Protein AF-A0A7X7IRE7-F1 (afdb_monomer_lite)

pLDDT: mean 87.44, std 14.35, range [34.53, 97.94]

Foldseek 3Di:
DPDPVQAQAAEEEDPVQLVQLCVVPVDPVLSVVVVVQSRLCSNPDPDDDPDQWDDRVHWIKGADPVCPPQQKMKIWDQDQGPNAGGKIWIWHFDPDCDVSRYIYTYHIDRDPDPVVPDD

Structure (mmCIF, N/CA/C/O backbone):
data_AF-A0A7X7IRE7-F1
#
_entry.id   AF-A0A7X7IRE7-F1
#
loop_
_atom_site.group_PDB
_atom_site.id
_atom_site.type_symbol
_atom_site.label_atom_id
_atom_site.label_alt_id
_atom_site.label_comp_id
_atom_site.label_asym_id
_atom_site.label_entity_id
_atom_site.label_seq_id
_atom_site.pdbx_PDB_ins_code
_atom_site.Cartn_x
_atom_site.Cartn_y
_atom_site.Cartn_z
_atom_site.occupancy
_atom_site.B_iso_or_equiv
_atom_site.auth_seq_id
_atom_site.auth_comp_id
_atom_site.auth_asym_id
_atom_site.auth_atom_id
_atom_site.pdbx_PDB_model_num
ATOM 1 N N . MET A 1 1 ? -20.069 12.769 2.719 1.00 43.03 1 MET A N 1
ATOM 2 C CA . MET A 1 1 ? -18.638 12.443 2.876 1.00 43.03 1 MET A CA 1
ATOM 3 C C . MET A 1 1 ? -17.894 13.753 3.020 1.00 43.03 1 MET A C 1
ATOM 5 O O . MET A 1 1 ? -17.791 14.475 2.037 1.00 43.03 1 MET A O 1
ATOM 9 N N . GLU A 1 2 ? -17.462 14.106 4.230 1.00 45.91 2 GLU A N 1
ATOM 10 C CA . GLU A 1 2 ? -16.516 15.211 4.403 1.00 45.91 2 GLU A CA 1
ATOM 11 C C . GLU A 1 2 ? -15.207 14.814 3.713 1.00 45.91 2 GLU A C 1
ATOM 13 O O . GLU A 1 2 ? -14.554 13.836 4.074 1.00 45.91 2 GLU A O 1
ATOM 18 N N . GLY A 1 3 ? -14.889 15.503 2.619 1.00 48.88 3 GLY A N 1
ATOM 19 C CA . GLY A 1 3 ? -13.731 15.198 1.791 1.00 48.88 3 GLY A CA 1
ATOM 20 C C . GLY A 1 3 ? -12.447 15.654 2.470 1.00 48.88 3 GLY A C 1
ATOM 21 O O . GLY A 1 3 ? -11.970 16.758 2.215 1.00 48.88 3 GLY A O 1
ATOM 22 N 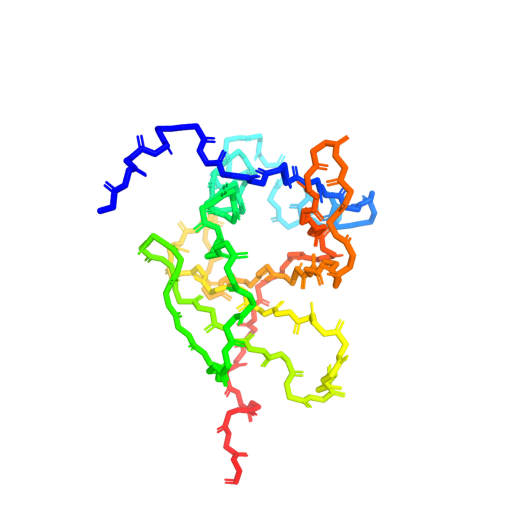N . HIS A 1 4 ? -11.854 14.805 3.307 1.00 58.91 4 HIS A N 1
ATOM 23 C CA . HIS A 1 4 ? -10.491 15.013 3.786 1.00 58.91 4 HIS A CA 1
ATOM 24 C C . HIS A 1 4 ? -9.505 14.816 2.624 1.00 58.91 4 HIS A C 1
ATOM 26 O O . HIS A 1 4 ? -9.031 13.710 2.368 1.00 58.91 4 HIS A O 1
ATOM 32 N N . LEU A 1 5 ? -9.162 15.910 1.932 1.00 64.50 5 LEU A N 1
ATOM 33 C CA . LEU A 1 5 ? -8.202 15.938 0.812 1.00 64.50 5 LEU A CA 1
ATOM 34 C C . LEU A 1 5 ? -6.825 15.339 1.169 1.00 64.50 5 LEU A C 1
ATOM 36 O O . LEU A 1 5 ? -6.067 14.935 0.290 1.00 64.50 5 LEU A O 1
ATOM 40 N N . THR A 1 6 ? -6.489 15.269 2.459 1.00 73.56 6 THR A N 1
ATOM 41 C CA . THR A 1 6 ? -5.199 14.785 2.966 1.00 73.56 6 THR A CA 1
ATOM 42 C C . THR A 1 6 ? -5.185 13.308 3.385 1.00 73.56 6 THR A C 1
ATOM 44 O O . THR A 1 6 ? -4.092 12.769 3.572 1.00 73.56 6 THR A O 1
ATOM 47 N N . GLY A 1 7 ? -6.346 12.640 3.469 1.00 79.56 7 GLY A N 1
ATOM 48 C CA . GLY A 1 7 ? -6.503 11.295 4.045 1.00 79.56 7 GLY A CA 1
ATOM 49 C C . GLY A 1 7 ? -6.420 11.276 5.580 1.00 79.56 7 GLY A C 1
ATOM 50 O O . GLY A 1 7 ? -5.821 12.169 6.181 1.00 79.56 7 GLY A O 1
ATOM 51 N N . SER A 1 8 ? -7.017 10.262 6.212 1.00 87.38 8 SER A N 1
ATOM 52 C CA . SER A 1 8 ? -7.138 10.151 7.678 1.00 87.38 8 SER A CA 1
ATOM 53 C C . SER A 1 8 ? -5.984 9.378 8.338 1.00 87.38 8 SER A C 1
ATOM 55 O O . SER A 1 8 ? -5.830 9.444 9.556 1.00 87.38 8 SER A O 1
ATOM 57 N N . TYR A 1 9 ? -5.146 8.677 7.559 1.00 91.12 9 TYR A N 1
ATOM 58 C CA . TYR A 1 9 ? -4.048 7.837 8.063 1.00 91.12 9 TYR A CA 1
ATOM 59 C C . TYR A 1 9 ? -2.663 8.290 7.582 1.00 91.12 9 TYR A C 1
ATOM 61 O O . TYR A 1 9 ? -2.458 8.647 6.419 1.00 91.12 9 TYR A O 1
ATOM 69 N N . LEU A 1 10 ? -1.661 8.170 8.458 1.00 93.19 10 LEU A N 1
ATOM 70 C CA . LEU A 1 10 ? -0.265 8.112 8.032 1.00 93.19 10 LEU A CA 1
ATOM 71 C C . LEU A 1 10 ? 0.048 6.721 7.476 1.00 93.19 10 LEU A C 1
ATOM 73 O O . LEU A 1 10 ? -0.396 5.715 8.018 1.00 93.19 10 LEU A O 1
ATOM 77 N N . VAL A 1 11 ? 0.887 6.656 6.444 1.00 95.19 11 VAL A N 1
ATOM 78 C CA . VAL A 1 11 ? 1.366 5.388 5.876 1.00 95.19 11 VAL A CA 1
ATOM 79 C C . VAL A 1 11 ? 2.876 5.310 6.053 1.00 95.19 11 VAL A C 1
ATOM 81 O O . VAL A 1 11 ? 3.609 6.180 5.571 1.00 95.19 11 VAL A O 1
ATOM 84 N N . ARG A 1 12 ? 3.359 4.277 6.749 1.00 95.62 12 ARG A N 1
ATOM 85 C CA . ARG A 1 12 ? 4.794 4.063 6.990 1.00 95.62 12 ARG A CA 1
ATOM 86 C C . ARG A 1 12 ? 5.218 2.682 6.528 1.00 95.62 12 ARG A C 1
ATOM 88 O O . ARG A 1 12 ? 4.565 1.696 6.834 1.00 95.62 12 ARG A O 1
ATOM 95 N N . ALA A 1 13 ? 6.341 2.607 5.826 1.00 94.81 13 ALA A N 1
ATOM 96 C CA . ALA A 1 13 ? 6.941 1.330 5.470 1.00 94.81 13 ALA A CA 1
ATOM 97 C C . ALA A 1 13 ? 7.819 0.812 6.609 1.00 94.81 13 ALA A C 1
ATOM 99 O O . ALA A 1 13 ? 8.671 1.536 7.131 1.00 94.81 13 ALA A O 1
ATOM 100 N N . TYR A 1 14 ? 7.633 -0.458 6.955 1.00 93.88 14 TYR A N 1
ATOM 101 C CA . TYR A 1 14 ? 8.586 -1.208 7.754 1.00 93.88 14 TYR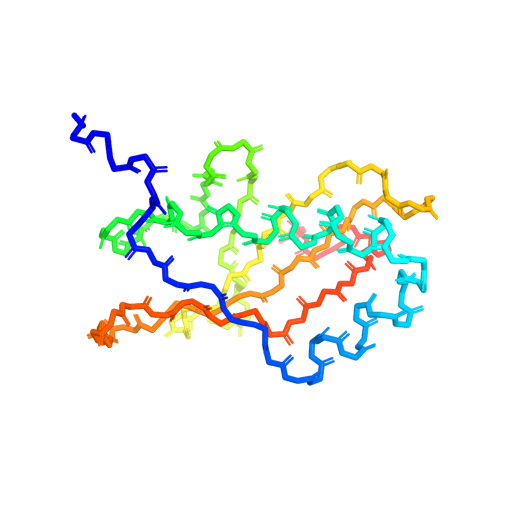 A CA 1
ATOM 102 C C . TYR A 1 14 ? 9.923 -1.297 7.000 1.00 93.88 14 TYR A C 1
ATOM 104 O O . TYR A 1 14 ? 9.957 -1.382 5.770 1.00 93.88 14 TYR A O 1
ATOM 112 N N . ARG A 1 15 ? 11.052 -1.232 7.715 1.00 92.44 15 ARG A N 1
ATOM 113 C CA . ARG A 1 15 ? 12.378 -1.088 7.083 1.00 92.44 15 ARG A CA 1
ATOM 114 C C . ARG A 1 15 ? 12.716 -2.243 6.119 1.00 92.44 15 ARG A C 1
ATOM 116 O O . ARG A 1 15 ? 13.141 -1.942 5.005 1.00 92.44 15 ARG A O 1
ATOM 123 N N . PRO A 1 16 ? 12.482 -3.517 6.475 1.00 92.19 16 PRO A N 1
ATOM 124 C CA . PRO A 1 16 ? 12.561 -4.629 5.528 1.00 92.19 16 PRO A CA 1
ATOM 125 C C . PRO A 1 16 ? 11.674 -4.465 4.289 1.00 92.19 16 PRO A C 1
ATOM 127 O O . PRO A 1 16 ? 12.162 -4.653 3.180 1.00 92.19 16 PRO A O 1
ATOM 130 N N . ALA A 1 17 ? 10.422 -4.014 4.442 1.00 91.88 17 ALA A N 1
ATOM 131 C CA . ALA A 1 17 ? 9.522 -3.760 3.310 1.00 91.88 17 ALA A CA 1
ATOM 132 C C . ALA A 1 17 ? 10.137 -2.777 2.306 1.00 91.88 17 ALA A C 1
ATOM 134 O O . ALA A 1 17 ? 10.100 -2.986 1.096 1.00 91.88 17 ALA A O 1
ATOM 135 N N . PHE A 1 18 ? 10.744 -1.709 2.826 1.00 91.81 18 PHE A N 1
ATOM 136 C CA . PHE A 1 18 ? 11.427 -0.702 2.023 1.00 91.81 18 PHE A CA 1
ATOM 137 C C . PHE A 1 18 ? 12.654 -1.269 1.294 1.00 91.81 18 PHE A C 1
ATOM 139 O O . PHE A 1 18 ? 12.877 -0.950 0.128 1.00 91.81 18 PHE A O 1
ATOM 146 N N . GLN A 1 19 ? 13.452 -2.102 1.966 1.00 92.81 19 GLN A N 1
ATOM 147 C CA . GLN A 1 19 ? 14.641 -2.717 1.373 1.00 92.81 19 GLN A CA 1
ATOM 148 C C . GLN A 1 19 ? 14.277 -3.691 0.249 1.00 92.81 19 GLN A C 1
ATOM 150 O O . GLN A 1 19 ? 14.868 -3.610 -0.826 1.00 92.81 19 GLN A O 1
ATOM 155 N N . GLU A 1 20 ? 13.285 -4.554 0.462 1.00 91.69 20 GLU A N 1
ATOM 156 C CA . GLU A 1 20 ? 12.829 -5.506 -0.556 1.00 91.69 20 GLU A CA 1
ATOM 157 C C . GLU A 1 20 ? 12.196 -4.795 -1.756 1.00 91.69 20 GLU A C 1
ATOM 159 O O . GLU A 1 20 ? 12.552 -5.077 -2.899 1.00 91.69 20 GLU A O 1
ATOM 164 N N . ALA A 1 21 ? 11.367 -3.776 -1.514 1.00 93.75 21 ALA A N 1
ATOM 165 C CA . ALA A 1 21 ? 10.802 -2.956 -2.582 1.00 93.75 21 ALA A CA 1
ATOM 166 C C . ALA A 1 21 ? 11.883 -2.257 -3.426 1.00 93.75 21 ALA A C 1
ATOM 168 O O . ALA A 1 21 ? 11.733 -2.141 -4.639 1.00 93.75 21 ALA A O 1
ATOM 169 N N . ARG A 1 22 ? 12.994 -1.818 -2.815 1.00 93.69 22 ARG A N 1
ATOM 170 C CA . ARG A 1 22 ? 14.131 -1.237 -3.550 1.00 93.69 22 ARG A CA 1
ATOM 171 C C . ARG A 1 22 ? 14.942 -2.257 -4.338 1.00 93.69 22 ARG A C 1
ATOM 173 O O . ARG A 1 22 ? 15.514 -1.888 -5.356 1.00 93.69 22 ARG A O 1
ATOM 180 N N . LYS A 1 23 ? 15.025 -3.507 -3.879 1.00 93.81 23 LYS A N 1
ATOM 181 C CA . LYS A 1 23 ? 15.648 -4.585 -4.662 1.00 93.81 23 LYS A CA 1
ATOM 182 C C . LYS A 1 23 ? 14.798 -4.923 -5.883 1.00 93.81 23 LYS A C 1
ATOM 184 O O . LYS A 1 23 ? 15.348 -5.104 -6.962 1.00 93.81 23 LYS A O 1
ATOM 189 N N . LEU A 1 24 ? 13.476 -4.970 -5.705 1.00 93.69 24 LEU A N 1
ATOM 190 C CA . LEU A 1 24 ? 12.516 -5.208 -6.782 1.00 93.69 24 LEU A CA 1
ATOM 191 C C . LEU A 1 24 ? 12.508 -4.058 -7.799 1.00 93.69 24 LEU A C 1
ATOM 193 O O . LEU A 1 24 ? 12.556 -4.295 -8.997 1.00 93.69 24 LEU A O 1
ATOM 197 N N . LEU A 1 25 ? 12.487 -2.812 -7.318 1.00 95.19 25 LEU A N 1
ATOM 198 C CA . LEU A 1 25 ? 12.407 -1.598 -8.133 1.00 95.19 25 LEU A CA 1
ATOM 199 C C . LEU A 1 25 ? 13.627 -0.697 -7.862 1.00 95.19 25 LEU A C 1
ATOM 201 O O . LEU A 1 25 ? 13.536 0.263 -7.089 1.00 95.19 25 LEU A O 1
ATOM 205 N N . PRO A 1 26 ? 14.791 -0.983 -8.476 1.00 92.62 26 PRO A N 1
ATOM 206 C CA . PRO A 1 26 ? 16.041 -0.287 -8.162 1.00 92.62 26 PRO A CA 1
ATOM 207 C C . PRO A 1 26 ? 16.064 1.168 -8.641 1.00 92.62 26 PRO A C 1
ATOM 209 O O . PRO A 1 26 ? 16.773 2.003 -8.075 1.00 92.62 26 PRO A O 1
ATOM 212 N N . ARG A 1 27 ? 15.287 1.507 -9.676 1.00 96.25 27 ARG A N 1
ATOM 213 C CA . ARG A 1 27 ? 15.195 2.882 -10.176 1.00 96.25 27 ARG A CA 1
ATOM 214 C C . ARG A 1 27 ? 14.277 3.699 -9.274 1.00 96.25 27 ARG A C 1
ATOM 216 O O . ARG A 1 27 ? 13.144 3.315 -8.998 1.00 96.25 27 ARG A O 1
ATOM 223 N N . GLN A 1 28 ? 14.738 4.886 -8.884 1.00 94.38 28 GLN A N 1
ATOM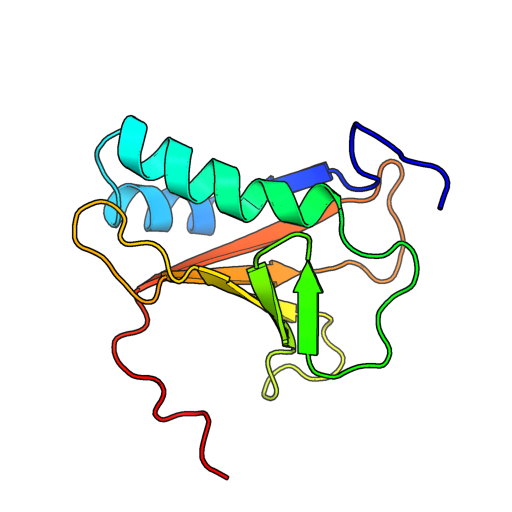 224 C CA . GLN A 1 28 ? 14.004 5.760 -7.966 1.00 94.38 28 GLN A CA 1
ATOM 225 C C . GLN A 1 28 ? 12.598 6.122 -8.462 1.00 94.38 28 GLN A C 1
ATOM 227 O O . GLN A 1 28 ? 11.684 6.208 -7.647 1.00 94.38 28 GLN A O 1
ATOM 232 N N . ARG A 1 29 ? 12.421 6.316 -9.775 1.00 96.25 29 ARG A N 1
ATOM 233 C CA . ARG A 1 29 ? 11.118 6.649 -10.372 1.00 96.25 29 ARG A CA 1
ATOM 234 C C . ARG A 1 29 ? 10.103 5.506 -10.211 1.00 96.25 29 ARG A C 1
ATOM 236 O O . ARG A 1 29 ? 8.983 5.752 -9.785 1.00 96.25 29 ARG A O 1
ATOM 243 N N . ASP A 1 30 ? 10.539 4.270 -10.451 1.00 96.38 30 ASP A N 1
ATOM 244 C CA . ASP A 1 30 ? 9.694 3.076 -10.411 1.00 96.38 30 ASP A CA 1
ATOM 245 C C . ASP A 1 30 ? 9.315 2.782 -8.944 1.00 96.38 30 ASP A C 1
ATOM 247 O O . ASP A 1 30 ? 8.160 2.541 -8.598 1.00 96.38 30 ASP A O 1
ATOM 251 N N . PHE A 1 31 ? 10.277 2.940 -8.027 1.00 95.62 31 PHE A N 1
ATOM 252 C CA . PHE A 1 31 ? 10.016 2.892 -6.588 1.00 95.62 31 PHE A CA 1
ATOM 253 C C . PHE A 1 31 ? 9.044 3.991 -6.116 1.00 95.62 31 PHE A C 1
ATOM 255 O O . PHE A 1 31 ? 8.181 3.743 -5.270 1.00 95.62 31 PHE A O 1
ATOM 262 N N . ALA A 1 32 ? 9.180 5.218 -6.629 1.00 95.88 32 ALA A N 1
ATOM 263 C CA . ALA A 1 32 ? 8.287 6.322 -6.287 1.00 95.88 32 ALA A CA 1
ATOM 264 C C . ALA A 1 32 ? 6.849 6.052 -6.752 1.00 95.88 32 ALA A C 1
ATOM 266 O O . ALA A 1 32 ? 5.908 6.403 -6.038 1.00 95.88 32 ALA A O 1
ATOM 267 N N . GLU A 1 33 ? 6.683 5.384 -7.892 1.00 96.62 33 GLU A N 1
ATOM 268 C CA . GLU A 1 33 ? 5.387 4.935 -8.388 1.00 96.62 33 GLU A CA 1
ATOM 269 C C . GLU A 1 33 ? 4.755 3.899 -7.451 1.00 96.62 33 GLU A C 1
ATOM 271 O O . GLU A 1 33 ? 3.659 4.141 -6.945 1.00 96.62 33 GLU A O 1
ATOM 276 N N . LEU A 1 34 ? 5.473 2.832 -7.080 1.00 96.75 34 LEU A N 1
ATOM 277 C CA . LEU A 1 34 ? 4.997 1.863 -6.079 1.00 96.75 34 LEU A CA 1
ATOM 278 C C . LEU A 1 34 ? 4.608 2.552 -4.760 1.00 96.75 34 LEU A C 1
ATOM 280 O O . LEU A 1 34 ? 3.556 2.277 -4.176 1.00 96.75 34 LEU A O 1
ATOM 284 N N . ARG A 1 35 ? 5.434 3.498 -4.298 1.00 96.06 35 ARG A N 1
ATOM 285 C CA . ARG A 1 35 ? 5.147 4.286 -3.096 1.00 96.06 35 ARG A CA 1
ATOM 286 C C . ARG A 1 35 ? 3.874 5.119 -3.249 1.00 96.06 35 ARG A C 1
ATOM 288 O O . ARG A 1 35 ? 3.125 5.226 -2.282 1.00 96.06 35 ARG A O 1
ATOM 295 N N . ARG A 1 36 ? 3.611 5.700 -4.423 1.00 95.94 36 ARG A N 1
ATOM 296 C CA . ARG A 1 36 ? 2.377 6.450 -4.710 1.00 95.94 36 ARG A CA 1
ATOM 297 C C . ARG A 1 36 ? 1.145 5.560 -4.552 1.00 95.94 36 ARG A C 1
ATOM 299 O O . ARG A 1 36 ? 0.182 6.004 -3.937 1.00 95.94 36 ARG A O 1
ATOM 306 N N . HIS A 1 37 ? 1.196 4.314 -5.028 1.00 97.12 37 HIS A N 1
ATOM 307 C CA . HIS A 1 37 ? 0.115 3.345 -4.817 1.00 97.12 37 HIS A CA 1
ATOM 308 C C . HIS A 1 37 ? -0.071 3.015 -3.335 1.00 97.12 37 HIS A C 1
ATOM 310 O O . HIS A 1 37 ? -1.176 3.147 -2.818 1.00 97.12 37 HIS A O 1
ATOM 316 N N . ALA A 1 38 ? 1.006 2.688 -2.615 1.00 96.62 38 ALA A N 1
ATOM 317 C CA . ALA A 1 38 ? 0.924 2.398 -1.183 1.00 96.62 38 ALA A CA 1
ATOM 318 C C . ALA A 1 38 ? 0.381 3.585 -0.361 1.00 96.62 38 ALA A C 1
ATOM 320 O O . ALA A 1 38 ? -0.351 3.393 0.607 1.00 96.62 38 ALA A O 1
ATOM 321 N N . LEU A 1 39 ? 0.694 4.826 -0.753 1.00 96.50 39 LEU A N 1
ATOM 322 C CA . LEU A 1 39 ? 0.199 6.030 -0.080 1.00 96.50 39 LEU A CA 1
ATOM 323 C C . LEU A 1 39 ? -1.320 6.199 -0.163 1.00 96.50 39 LEU A C 1
ATOM 325 O O . LEU A 1 39 ? -1.856 6.923 0.673 1.00 96.50 39 LEU A O 1
ATOM 329 N N . LYS A 1 40 ? -2.012 5.530 -1.095 1.00 95.81 40 LYS A N 1
ATOM 330 C CA . LYS A 1 40 ? -3.482 5.540 -1.187 1.00 95.81 40 LYS A CA 1
ATOM 331 C C . LYS A 1 40 ? -4.147 4.944 0.056 1.00 95.81 40 LYS A C 1
ATOM 333 O O . LYS A 1 40 ? -5.243 5.366 0.404 1.00 95.81 40 LYS A O 1
ATOM 338 N N . LEU A 1 41 ? -3.436 4.100 0.813 1.00 95.62 41 LEU A N 1
ATOM 339 C CA . LEU A 1 41 ? -3.874 3.612 2.128 1.00 95.62 41 LEU A CA 1
ATOM 340 C C . LEU A 1 41 ? -4.148 4.741 3.136 1.00 95.62 41 LEU A C 1
ATOM 342 O O . LEU A 1 41 ? -4.832 4.515 4.125 1.00 95.62 41 LEU A O 1
ATOM 346 N N . ARG A 1 42 ? -3.692 5.980 2.896 1.00 93.75 42 ARG A N 1
ATOM 347 C CA . ARG A 1 42 ? -4.091 7.137 3.721 1.00 93.75 42 ARG A CA 1
ATOM 348 C C . ARG A 1 42 ? -5.603 7.376 3.746 1.00 93.75 42 ARG A C 1
ATOM 350 O O . ARG A 1 42 ? -6.092 8.007 4.677 1.00 93.75 42 ARG A O 1
ATOM 357 N N . PHE A 1 43 ? -6.309 6.909 2.716 1.00 92.88 43 PHE A N 1
ATOM 358 C CA . PHE A 1 43 ? -7.759 7.011 2.553 1.00 92.88 43 PHE A CA 1
ATOM 359 C C . PHE A 1 43 ? -8.479 5.731 2.982 1.00 92.88 43 PHE A C 1
ATOM 361 O O . PHE A 1 43 ? -9.619 5.507 2.584 1.00 92.88 43 PHE A O 1
ATOM 368 N N . TRP A 1 44 ? -7.813 4.873 3.762 1.00 91.88 44 TRP A N 1
ATOM 369 C CA . TRP A 1 44 ? -8.469 3.739 4.395 1.00 91.88 44 TRP A CA 1
ATOM 370 C C . TRP A 1 44 ? -9.721 4.212 5.153 1.00 91.88 44 TRP A C 1
ATOM 372 O O . TRP A 1 44 ? -9.661 5.266 5.797 1.00 91.88 44 TRP A O 1
ATOM 382 N N . PRO A 1 45 ? -10.849 3.484 5.067 1.00 85.44 45 PRO A N 1
ATOM 383 C CA . PRO A 1 45 ? -12.086 3.892 5.717 1.00 85.44 45 PRO A CA 1
ATOM 384 C C . PRO A 1 45 ? -11.887 4.069 7.223 1.00 85.44 45 PRO A C 1
ATOM 386 O O . PRO A 1 45 ? -11.163 3.317 7.875 1.00 85.44 45 PRO A O 1
ATOM 389 N N . GLU A 1 46 ? -12.532 5.094 7.779 1.00 73.94 46 GLU A N 1
ATOM 390 C CA . GLU A 1 46 ? -12.354 5.457 9.188 1.00 73.94 46 GLU A CA 1
ATOM 391 C C . GLU A 1 46 ? -12.837 4.366 10.141 1.00 73.94 46 GLU A C 1
ATOM 393 O O . GLU A 1 46 ? -12.279 4.205 11.231 1.00 73.94 46 GLU A O 1
ATOM 398 N N . ASN A 1 47 ? -13.852 3.615 9.721 1.00 75.56 47 ASN A N 1
ATOM 399 C CA . ASN A 1 47 ? -14.313 2.420 10.405 1.00 75.56 47 ASN A CA 1
ATOM 400 C C . ASN A 1 47 ? -13.625 1.208 9.787 1.00 75.56 47 ASN A C 1
ATOM 402 O O . ASN A 1 47 ? -13.521 1.107 8.563 1.00 75.56 47 ASN A O 1
ATOM 406 N N . HIS A 1 48 ? -13.153 0.298 10.642 1.00 75.50 48 HIS A N 1
ATOM 407 C CA . HIS A 1 48 ? -12.590 -0.961 10.178 1.00 75.50 48 HIS A CA 1
ATOM 408 C C . HIS A 1 48 ? -13.647 -1.681 9.327 1.00 75.50 48 HIS A C 1
ATOM 410 O O . HIS A 1 48 ? -14.751 -1.894 9.829 1.00 75.50 48 HIS A O 1
ATOM 416 N N . PRO A 1 49 ? -13.353 -2.029 8.063 1.00 79.50 49 PRO A N 1
ATOM 417 C CA . PRO A 1 49 ? -14.314 -2.726 7.224 1.00 79.50 49 PRO A CA 1
ATOM 418 C C . PRO A 1 49 ? -14.728 -4.051 7.863 1.00 79.50 49 PRO A C 1
ATOM 420 O O . PRO A 1 49 ? -13.870 -4.796 8.342 1.00 79.50 49 PRO A O 1
ATOM 423 N N . GLU A 1 50 ? -16.027 -4.342 7.840 1.00 82.38 50 GLU A N 1
ATOM 424 C CA . GLU A 1 50 ? -16.571 -5.672 8.157 1.00 82.38 50 GLU A CA 1
ATOM 425 C C . GLU A 1 50 ? -16.483 -6.624 6.952 1.00 82.38 50 GLU A C 1
ATOM 427 O O . GLU A 1 50 ? -16.754 -7.815 7.072 1.00 82.38 50 GLU A O 1
ATOM 432 N N . THR A 1 51 ? -16.104 -6.106 5.779 1.00 89.25 51 THR A N 1
ATOM 433 C CA . THR A 1 51 ? -15.952 -6.875 4.544 1.00 89.25 51 THR A CA 1
ATOM 434 C C . THR A 1 51 ? -14.588 -7.564 4.464 1.00 89.25 51 THR A C 1
ATOM 436 O O . THR A 1 51 ? -13.594 -7.087 5.016 1.00 89.25 51 THR A O 1
ATOM 439 N N . GLU A 1 52 ? -14.538 -8.687 3.740 1.00 90.25 52 GLU A N 1
ATOM 440 C CA . GLU A 1 52 ? -13.303 -9.443 3.467 1.00 90.25 52 GLU A CA 1
ATOM 441 C C . GLU A 1 52 ? -12.401 -8.762 2.426 1.00 90.25 52 GLU A C 1
ATOM 443 O O . GLU A 1 52 ? -11.186 -8.974 2.392 1.00 90.25 52 GLU A O 1
ATOM 448 N N . ASP A 1 53 ? -12.998 -7.937 1.575 1.00 93.44 53 ASP A N 1
ATOM 449 C CA . ASP A 1 53 ? -12.345 -7.178 0.524 1.00 93.44 53 ASP A CA 1
ATOM 450 C C . ASP A 1 53 ? -13.067 -5.850 0.269 1.00 93.44 53 ASP A C 1
ATOM 452 O O . ASP A 1 53 ? -14.085 -5.521 0.890 1.00 93.44 53 ASP A O 1
ATOM 456 N N . GLY A 1 54 ? -12.479 -5.039 -0.602 1.00 93.31 54 GLY A N 1
ATOM 457 C CA . GLY A 1 54 ? -13.064 -3.786 -1.039 1.00 93.31 54 GLY A CA 1
ATOM 458 C C . GLY A 1 54 ? -12.104 -2.983 -1.899 1.00 93.31 54 GLY A C 1
ATOM 459 O O . GLY A 1 54 ? -11.095 -3.489 -2.389 1.00 93.31 54 GLY A O 1
ATOM 460 N N . GLN A 1 55 ? -12.406 -1.696 -2.043 1.00 93.62 55 GLN A N 1
ATOM 461 C CA . GLN A 1 55 ? -11.582 -0.758 -2.792 1.00 93.62 55 GLN A CA 1
ATOM 462 C C . GLN A 1 55 ? -11.124 0.385 -1.882 1.00 93.62 55 GLN A C 1
ATOM 464 O O . GLN A 1 55 ? -11.901 0.907 -1.081 1.00 93.62 55 GLN A O 1
ATOM 469 N N . VAL A 1 56 ? -9.854 0.776 -1.990 1.00 92.56 56 VAL A N 1
ATOM 470 C CA . VAL A 1 56 ? -9.309 1.992 -1.377 1.00 92.56 56 VAL A CA 1
ATOM 471 C C . VAL A 1 56 ? -8.846 2.921 -2.493 1.00 92.56 56 VAL A C 1
ATOM 473 O O . VAL A 1 56 ? -7.892 2.631 -3.216 1.00 92.56 56 VAL A O 1
ATOM 476 N N . LEU A 1 57 ? -9.563 4.037 -2.651 1.00 91.12 57 LEU A N 1
ATOM 477 C CA . LEU A 1 57 ? -9.554 4.837 -3.878 1.00 91.12 57 LEU A CA 1
ATOM 478 C C . LEU A 1 57 ? -9.850 3.970 -5.112 1.00 91.12 57 LEU A C 1
ATOM 480 O O . LEU A 1 57 ? -10.977 3.537 -5.298 1.00 91.12 57 LEU A O 1
ATOM 484 N N . ASP A 1 58 ? -8.841 3.733 -5.939 1.00 92.25 58 ASP A N 1
ATOM 485 C CA . ASP A 1 58 ? -8.880 3.027 -7.216 1.00 92.25 58 ASP A CA 1
ATOM 486 C C . ASP A 1 58 ? -8.166 1.666 -7.160 1.00 92.25 58 ASP A C 1
ATOM 488 O O . ASP A 1 58 ? -7.953 1.045 -8.196 1.00 92.25 58 ASP A O 1
ATOM 492 N N . LEU A 1 59 ? -7.766 1.199 -5.971 1.00 94.94 59 LEU A N 1
ATOM 493 C CA . LEU A 1 59 ? -7.064 -0.072 -5.792 1.00 94.94 59 LEU A CA 1
ATOM 494 C C . LEU A 1 59 ? -7.886 -1.064 -4.977 1.00 94.94 59 LEU A C 1
ATOM 496 O O . LEU A 1 59 ? -8.379 -0.730 -3.897 1.00 94.94 59 LEU A O 1
ATOM 500 N N . ASP A 1 60 ? -7.950 -2.300 -5.460 1.00 95.81 60 ASP A N 1
ATOM 501 C CA . ASP A 1 60 ? -8.576 -3.400 -4.735 1.00 95.81 60 ASP A CA 1
ATOM 502 C C . ASP A 1 60 ? -7.707 -3.833 -3.554 1.00 95.81 60 ASP A C 1
ATOM 504 O O . ASP A 1 60 ? -6.472 -3.878 -3.629 1.00 95.81 60 ASP A O 1
ATOM 508 N N . TRP A 1 61 ? -8.356 -4.212 -2.462 1.00 96.25 61 TRP A N 1
ATOM 509 C CA . TRP A 1 61 ? -7.713 -4.807 -1.304 1.00 96.25 61 TRP A CA 1
ATOM 510 C C . TRP A 1 61 ? -8.516 -6.001 -0.792 1.00 96.25 61 TRP A C 1
ATOM 512 O O 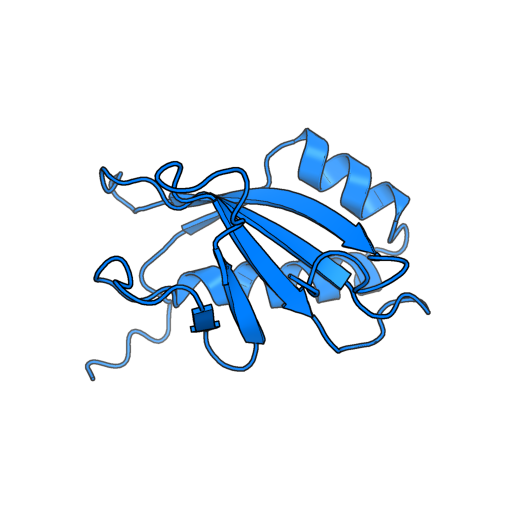. TRP A 1 61 ? -9.719 -6.100 -1.009 1.00 96.25 61 TRP A O 1
ATOM 522 N N . SER A 1 62 ? -7.845 -6.911 -0.093 1.00 95.44 62 SER A N 1
ATOM 523 C CA . SER A 1 62 ? -8.489 -8.014 0.630 1.00 95.44 62 SER A CA 1
ATOM 524 C C . SER A 1 62 ? -7.730 -8.346 1.905 1.00 95.44 62 SER A C 1
ATOM 526 O O . SER A 1 62 ? -6.501 -8.240 1.927 1.00 95.44 62 SER A O 1
ATOM 528 N N . TRP A 1 63 ? -8.416 -8.805 2.948 1.00 95.25 63 TRP A N 1
ATOM 529 C CA . TRP A 1 63 ? -7.747 -9.373 4.114 1.00 95.25 63 TRP A CA 1
ATOM 530 C C . TRP A 1 63 ? -6.987 -10.646 3.740 1.00 95.25 63 TRP A C 1
ATOM 532 O O . TRP A 1 63 ? -7.404 -11.449 2.899 1.00 95.25 63 TRP A O 1
ATOM 542 N N . VAL A 1 64 ? -5.830 -10.847 4.368 1.00 94.12 64 VAL A N 1
ATOM 543 C CA . VAL A 1 64 ? -5.058 -12.076 4.189 1.00 94.12 64 VAL A CA 1
ATOM 544 C C . VAL A 1 64 ? -5.731 -13.182 5.000 1.00 94.12 64 VAL A C 1
ATOM 546 O O . VAL A 1 64 ? -5.609 -13.219 6.222 1.00 94.12 64 VAL A O 1
ATOM 549 N N . ARG A 1 65 ? -6.421 -14.108 4.319 1.00 91.19 65 ARG A N 1
ATOM 550 C CA . ARG A 1 65 ? -7.234 -15.174 4.947 1.00 91.19 65 ARG A CA 1
ATOM 551 C C . ARG A 1 65 ? -6.482 -16.000 5.995 1.00 91.19 65 ARG A C 1
ATOM 553 O O . ARG A 1 65 ? -7.023 -16.286 7.058 1.00 91.19 65 ARG A O 1
ATOM 560 N N . SER A 1 66 ? -5.221 -16.348 5.731 1.00 91.31 66 SER A N 1
ATOM 561 C CA . SER A 1 66 ? -4.374 -17.104 6.670 1.00 91.31 66 SER A CA 1
ATOM 562 C C . SER A 1 66 ? -3.982 -16.317 7.929 1.00 91.31 66 SER A C 1
ATOM 564 O O . SER A 1 66 ? -3.455 -16.895 8.875 1.00 91.31 66 SER A O 1
ATOM 566 N N . LEU A 1 67 ? -4.243 -15.008 7.950 1.00 92.06 67 LEU A N 1
ATOM 567 C CA . LEU A 1 67 ? -3.979 -14.078 9.047 1.00 92.06 67 LEU A CA 1
ATOM 568 C C . LEU A 1 67 ? -5.278 -13.394 9.510 1.00 92.06 67 LEU A C 1
ATOM 570 O O . LEU A 1 67 ? -5.253 -12.245 9.960 1.00 92.06 67 LEU A O 1
ATOM 574 N N . SER A 1 68 ? -6.415 -14.090 9.402 1.00 88.12 68 SER A N 1
ATOM 575 C CA . SER A 1 68 ? -7.713 -13.583 9.859 1.00 88.12 68 SER A CA 1
ATOM 576 C C . SER A 1 68 ? -7.650 -13.083 11.313 1.00 88.12 68 SER A C 1
ATOM 578 O O . SER A 1 68 ? -6.965 -13.654 12.168 1.00 88.12 68 SER A O 1
ATOM 580 N N . GLY A 1 69 ? -8.303 -11.948 11.575 1.00 87.88 69 GLY A N 1
ATOM 581 C CA . GLY A 1 69 ? -8.287 -11.264 12.872 1.00 87.88 69 GLY A CA 1
ATOM 582 C C . GLY A 1 69 ? -6.973 -10.552 13.229 1.00 87.88 69 GLY A C 1
ATOM 583 O O . GLY A 1 69 ? -6.878 -9.957 14.300 1.00 87.88 69 GLY A O 1
ATOM 584 N N . LYS A 1 70 ? -5.946 -10.585 12.365 1.00 92.69 70 LYS A N 1
ATOM 585 C CA . LYS A 1 70 ? -4.682 -9.851 12.578 1.00 92.69 70 LYS A CA 1
ATOM 586 C C . LYS A 1 70 ? -4.663 -8.465 11.932 1.00 92.69 70 LYS A C 1
ATOM 588 O O . LYS A 1 70 ? -3.675 -7.756 12.094 1.00 92.69 70 LYS A O 1
ATOM 593 N N . ASN A 1 71 ? -5.730 -8.082 11.226 1.00 93.75 71 ASN A N 1
ATOM 594 C CA . ASN A 1 71 ? -5.856 -6.816 10.487 1.00 93.75 71 ASN A CA 1
ATOM 595 C C . ASN A 1 71 ? -4.710 -6.613 9.483 1.00 93.75 71 ASN A C 1
ATOM 597 O O . ASN A 1 71 ? -4.161 -5.518 9.334 1.00 93.75 71 ASN A O 1
ATOM 601 N N . ILE A 1 72 ? -4.310 -7.709 8.834 1.00 96.00 72 ILE A N 1
ATOM 602 C CA . ILE A 1 72 ? -3.280 -7.723 7.800 1.00 96.00 72 ILE A CA 1
ATOM 603 C C . ILE A 1 72 ? -3.972 -7.910 6.458 1.00 96.00 72 ILE A C 1
ATOM 605 O O . ILE A 1 72 ? -4.618 -8.932 6.218 1.00 96.00 72 ILE A O 1
ATOM 609 N N . GLY A 1 73 ? -3.842 -6.906 5.601 1.00 96.12 73 GLY A N 1
ATOM 610 C CA . GLY A 1 73 ? -4.440 -6.863 4.277 1.00 96.12 73 GLY A CA 1
ATOM 611 C C . GLY A 1 73 ? -3.401 -6.918 3.166 1.00 96.12 73 GLY A C 1
ATOM 612 O O . GLY A 1 73 ? -2.213 -6.654 3.359 1.00 96.12 73 GLY A O 1
ATOM 613 N N . GLU A 1 74 ? -3.881 -7.260 1.982 1.00 96.81 74 GLU A N 1
ATOM 614 C CA . GLU A 1 74 ? -3.170 -7.197 0.716 1.00 96.81 74 GLU A CA 1
ATOM 615 C C . GLU A 1 74 ? -3.821 -6.116 -0.148 1.00 96.81 74 GLU A C 1
ATOM 617 O O . GLU A 1 74 ? -5.021 -6.163 -0.400 1.00 96.81 74 GLU A O 1
ATOM 622 N N . LEU A 1 75 ? -3.028 -5.154 -0.612 1.00 97.25 75 LEU A N 1
ATOM 623 C CA . LEU A 1 75 ? -3.408 -4.164 -1.615 1.00 97.25 75 LEU A CA 1
ATOM 624 C C . LEU A 1 75 ? -2.888 -4.628 -2.977 1.00 97.25 75 LEU A C 1
ATOM 626 O O . LEU A 1 75 ? -1.710 -4.990 -3.106 1.00 97.25 75 LEU A O 1
ATOM 630 N N . ARG A 1 76 ? -3.751 -4.605 -3.991 1.00 96.56 76 ARG A N 1
ATOM 631 C CA . ARG A 1 76 ? -3.461 -5.110 -5.334 1.00 96.56 76 ARG A CA 1
ATOM 632 C C . ARG A 1 76 ? -3.196 -3.950 -6.281 1.00 96.56 76 ARG A C 1
ATOM 634 O O . ARG A 1 76 ? -4.006 -3.041 -6.412 1.00 96.56 76 ARG A O 1
ATOM 641 N N . ILE A 1 77 ? -2.043 -3.986 -6.938 1.00 95.69 77 ILE A N 1
ATOM 642 C CA . ILE A 1 77 ? -1.644 -3.003 -7.943 1.00 95.69 77 ILE A CA 1
ATOM 643 C C . ILE A 1 77 ? -1.647 -3.721 -9.292 1.00 95.69 77 ILE A C 1
ATOM 645 O O . ILE A 1 77 ? -0.830 -4.614 -9.527 1.00 95.69 77 ILE A O 1
ATOM 649 N N . GLY A 1 78 ? -2.605 -3.351 -10.143 1.00 91.25 78 GLY A N 1
ATOM 650 C CA . GLY A 1 78 ? -2.731 -3.876 -11.506 1.00 91.25 78 GLY A CA 1
ATOM 651 C C . GLY A 1 78 ? -1.779 -3.221 -12.510 1.00 91.25 78 GLY A C 1
ATOM 652 O O . GLY A 1 78 ? -1.523 -3.794 -13.566 1.00 91.25 78 GLY A O 1
ATOM 653 N N . ASP A 1 79 ? -1.229 -2.052 -12.173 1.00 91.25 79 ASP A N 1
ATOM 654 C CA . ASP A 1 79 ? -0.296 -1.323 -13.030 1.00 91.25 79 ASP A CA 1
ATOM 655 C C . ASP A 1 79 ? 1.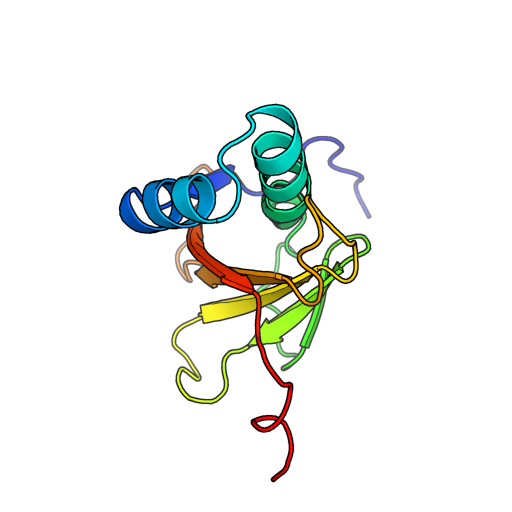023 -2.085 -13.207 1.00 91.25 79 ASP A C 1
ATOM 657 O O . ASP A 1 79 ? 1.521 -2.748 -12.293 1.00 91.25 79 ASP A O 1
ATOM 661 N N . THR A 1 80 ? 1.618 -1.951 -14.393 1.00 94.19 80 THR A N 1
ATOM 662 C CA . THR A 1 80 ? 2.954 -2.484 -14.674 1.00 94.19 80 THR A CA 1
ATOM 663 C C . THR A 1 80 ? 4.013 -1.451 -14.308 1.00 94.19 80 THR A C 1
ATOM 665 O O . THR A 1 80 ? 4.085 -0.391 -14.926 1.00 94.19 80 THR A O 1
ATOM 668 N N . ILE A 1 81 ? 4.887 -1.782 -13.357 1.00 94.69 81 ILE A N 1
ATOM 669 C CA . ILE A 1 81 ? 5.971 -0.904 -12.899 1.00 94.69 81 ILE A CA 1
ATOM 670 C C . ILE A 1 81 ? 7.306 -1.603 -13.153 1.00 94.69 81 ILE A C 1
ATOM 672 O O . ILE A 1 81 ? 7.551 -2.696 -12.650 1.00 94.69 81 ILE A O 1
ATOM 676 N N . ALA A 1 82 ? 8.181 -0.983 -13.949 1.00 92.19 82 ALA A N 1
ATOM 677 C CA . ALA A 1 82 ? 9.474 -1.556 -14.352 1.00 92.19 82 ALA A CA 1
ATOM 678 C C . ALA A 1 82 ? 9.392 -2.970 -14.979 1.00 92.19 82 ALA A C 1
ATOM 680 O O . ALA A 1 82 ? 10.327 -3.756 -14.860 1.00 92.19 82 ALA A O 1
ATOM 681 N N . GLY A 1 83 ? 8.280 -3.297 -15.648 1.00 91.81 83 GLY A N 1
ATOM 682 C CA . GLY A 1 83 ? 8.040 -4.629 -16.222 1.00 91.81 83 GLY A CA 1
ATOM 683 C C . GLY A 1 83 ? 7.523 -5.669 -15.221 1.00 91.81 83 GLY A C 1
ATOM 684 O O . GLY A 1 83 ? 7.307 -6.815 -15.606 1.00 91.81 83 GLY A O 1
ATOM 685 N N . HIS A 1 84 ? 7.299 -5.284 -13.962 1.00 92.19 84 HIS A N 1
ATOM 686 C CA . HIS A 1 84 ? 6.598 -6.102 -12.980 1.00 92.19 84 HIS A CA 1
ATOM 687 C C . HIS A 1 84 ? 5.106 -5.781 -13.015 1.00 92.19 84 HIS A C 1
ATOM 689 O O . HIS A 1 84 ? 4.709 -4.637 -12.799 1.00 92.19 84 HIS A O 1
ATOM 695 N N . ASP A 1 85 ? 4.296 -6.798 -13.269 1.00 91.75 85 ASP A N 1
ATOM 696 C CA . ASP A 1 85 ? 2.844 -6.775 -13.129 1.00 91.75 85 ASP A CA 1
ATOM 697 C C . ASP A 1 85 ? 2.426 -7.351 -11.767 1.00 91.75 85 ASP A C 1
ATOM 699 O O . ASP A 1 85 ? 3.265 -7.771 -10.966 1.00 91.75 85 ASP A O 1
ATOM 703 N N . ASN A 1 86 ? 1.120 -7.364 -11.491 1.00 92.50 86 ASN A N 1
ATOM 704 C CA . ASN A 1 86 ? 0.534 -8.091 -10.363 1.00 92.50 86 ASN A CA 1
ATOM 705 C C . ASN A 1 86 ? 1.227 -7.813 -9.012 1.00 92.50 86 ASN A C 1
ATOM 707 O O . ASN A 1 86 ? 1.463 -8.716 -8.196 1.00 92.50 86 ASN A O 1
ATOM 711 N N . LEU A 1 87 ? 1.589 -6.551 -8.785 1.00 95.56 87 LEU A N 1
ATOM 712 C CA . LEU A 1 87 ? 2.287 -6.130 -7.582 1.00 95.56 87 LEU A CA 1
ATOM 713 C C . LEU A 1 87 ? 1.324 -6.179 -6.393 1.00 95.56 87 LEU A C 1
ATOM 715 O O . LEU A 1 87 ? 0.139 -5.845 -6.491 1.00 95.56 87 LEU A O 1
ATOM 719 N N . ARG A 1 88 ? 1.840 -6.632 -5.254 1.00 96.00 88 ARG A N 1
ATOM 720 C CA . ARG A 1 88 ? 1.116 -6.720 -3.988 1.00 96.00 88 ARG A CA 1
ATOM 721 C C . ARG A 1 88 ? 1.837 -5.919 -2.931 1.00 96.00 88 ARG A C 1
ATOM 723 O O . ARG A 1 88 ? 3.062 -5.979 -2.832 1.00 96.00 88 ARG A O 1
ATOM 730 N N . VAL A 1 89 ? 1.066 -5.198 -2.129 1.00 97.31 89 VAL A N 1
ATOM 731 C CA . VAL A 1 89 ? 1.548 -4.517 -0.929 1.00 97.31 89 VAL A CA 1
ATOM 732 C C . VAL A 1 89 ? 0.822 -5.115 0.266 1.00 97.31 89 VAL A C 1
ATOM 734 O O . VAL A 1 89 ? -0.398 -5.035 0.352 1.00 97.31 89 VAL A O 1
ATOM 737 N N . ILE A 1 90 ? 1.568 -5.708 1.194 1.00 97.75 90 ILE A N 1
ATOM 738 C CA . ILE A 1 90 ? 1.012 -6.191 2.459 1.00 97.75 90 ILE A CA 1
ATOM 739 C C . ILE A 1 90 ? 1.019 -5.038 3.446 1.00 97.75 90 ILE A C 1
ATOM 741 O O . ILE A 1 90 ? 2.050 -4.381 3.628 1.00 97.75 90 ILE A O 1
ATOM 745 N N . PHE A 1 91 ? -0.111 -4.803 4.098 1.00 97.44 91 PHE A N 1
ATOM 746 C CA . PHE A 1 91 ? -0.267 -3.732 5.069 1.00 97.44 91 PHE A CA 1
ATOM 747 C C . PHE A 1 91 ? -0.949 -4.217 6.349 1.00 97.44 91 PHE A C 1
ATOM 749 O O . PHE A 1 91 ? -1.654 -5.220 6.353 1.00 97.44 91 PHE A O 1
ATOM 756 N N . PHE A 1 92 ? -0.725 -3.494 7.441 1.00 95.75 92 PHE A N 1
ATOM 757 C CA . PHE A 1 92 ? -1.341 -3.720 8.742 1.00 95.75 92 PHE A CA 1
ATOM 758 C C . PHE A 1 92 ? -2.089 -2.470 9.199 1.00 95.75 92 PHE A C 1
ATOM 760 O O . PHE A 1 92 ? -1.526 -1.368 9.198 1.00 95.75 92 PHE A O 1
ATOM 767 N N . VAL A 1 93 ? -3.341 -2.667 9.613 1.00 94.00 93 VAL A N 1
ATOM 768 C CA . VAL A 1 93 ? -4.205 -1.630 10.182 1.00 94.00 93 VAL A CA 1
ATOM 769 C C . VAL A 1 93 ? -4.306 -1.861 11.695 1.00 94.00 93 VAL A C 1
ATOM 771 O O . VAL A 1 93 ? -4.851 -2.878 12.119 1.00 94.00 93 VAL A O 1
ATOM 774 N N . PRO A 1 94 ? -3.780 -0.965 12.545 1.00 88.94 94 PRO A N 1
ATOM 775 C CA . PRO A 1 94 ? -3.874 -1.144 13.990 1.00 88.94 94 PRO A CA 1
ATOM 776 C C . PRO A 1 94 ? -5.324 -0.995 14.473 1.00 88.94 94 PRO A C 1
ATOM 778 O O . PRO A 1 94 ? -6.036 -0.098 14.023 1.00 88.94 94 PRO A O 1
ATOM 781 N N . GLN A 1 95 ? -5.744 -1.852 15.412 1.00 81.38 95 GLN A N 1
ATOM 782 C CA . GLN A 1 95 ? -7.073 -1.761 16.043 1.00 81.38 95 GLN A CA 1
ATOM 783 C C . GLN A 1 95 ? -7.194 -0.495 16.889 1.00 81.38 95 GLN A C 1
ATOM 785 O O . GLN A 1 95 ? -8.178 0.236 16.808 1.00 81.38 95 GLN A O 1
ATOM 790 N N . GLU A 1 96 ? -6.156 -0.209 17.672 1.00 78.50 96 GLU A N 1
ATOM 791 C CA . GLU A 1 96 ? -6.065 1.020 18.441 1.00 78.50 96 GLU A CA 1
ATOM 792 C C . GLU A 1 96 ? -5.477 2.128 17.570 1.00 78.50 96 GLU A C 1
ATOM 794 O O . GLU A 1 96 ? -4.338 2.055 17.0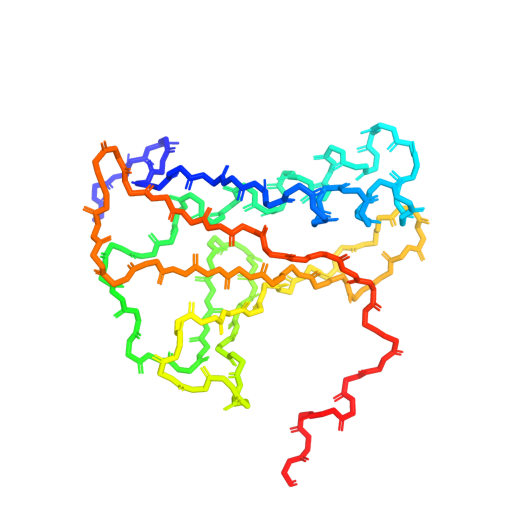94 1.00 78.50 96 GLU A O 1
ATOM 799 N N . LYS A 1 97 ? -6.262 3.185 17.351 1.00 71.44 97 LYS A N 1
ATOM 800 C CA . LYS A 1 97 ? -5.806 4.351 16.599 1.00 71.44 97 LYS A CA 1
ATOM 801 C C . LYS A 1 97 ? -4.759 5.099 17.425 1.00 71.44 97 LYS A C 1
ATOM 803 O O . LYS A 1 97 ? -5.091 5.807 18.375 1.00 71.44 97 LYS A O 1
ATOM 808 N N . THR A 1 98 ? -3.493 5.006 17.017 1.00 73.56 98 THR A N 1
ATOM 809 C CA . THR A 1 98 ? -2.487 6.004 17.404 1.00 73.56 98 THR A CA 1
ATOM 810 C C . THR A 1 98 ? -2.966 7.398 16.981 1.00 73.56 98 THR A C 1
ATOM 812 O O . THR A 1 98 ? -3.831 7.526 16.114 1.00 73.56 98 THR A O 1
ATOM 815 N N . LYS A 1 99 ? -2.423 8.469 17.566 1.00 81.31 99 LYS A N 1
ATOM 816 C CA . LYS A 1 99 ? -2.714 9.843 17.124 1.00 81.31 99 LYS A CA 1
ATOM 817 C C . LYS A 1 99 ? -1.443 10.486 16.554 1.00 81.31 99 LYS A C 1
ATOM 819 O O . LYS A 1 99 ? -0.550 10.802 17.338 1.00 81.31 99 LYS A O 1
ATOM 824 N N . PRO A 1 100 ? -1.341 10.680 15.223 1.00 79.50 100 PRO A N 1
ATOM 825 C CA . PRO A 1 100 ? -2.290 10.252 14.180 1.00 79.50 100 PRO A CA 1
ATOM 826 C C . PRO A 1 100 ? -2.263 8.727 13.943 1.00 79.50 100 PRO A C 1
ATOM 828 O O . PRO A 1 100 ? -1.271 8.078 14.296 1.00 79.50 100 PRO A O 1
ATOM 831 N N . PRO A 1 101 ? -3.321 8.130 13.362 1.00 89.00 101 PRO A N 1
ATOM 832 C CA . PRO A 1 101 ? -3.372 6.690 13.125 1.00 89.00 101 PRO A CA 1
ATOM 833 C C . PRO A 1 101 ? -2.396 6.304 12.009 1.00 89.00 101 PRO A C 1
ATOM 835 O O . PRO A 1 101 ? -2.255 7.024 11.018 1.00 89.00 101 PRO A O 1
ATOM 838 N N . ILE A 1 102 ? -1.688 5.185 12.183 1.00 93.25 102 ILE A N 1
ATOM 839 C CA . ILE A 1 102 ? -0.622 4.748 11.269 1.00 93.25 102 ILE A CA 1
ATOM 840 C C . ILE A 1 102 ? -0.969 3.388 10.665 1.00 93.25 102 ILE A C 1
ATOM 842 O O . ILE A 1 102 ? -1.095 2.411 11.394 1.00 93.25 102 ILE A O 1
ATOM 846 N N . ILE A 1 103 ? -1.022 3.305 9.337 1.00 95.38 103 ILE A N 1
ATOM 847 C CA . ILE A 1 103 ? -1.005 2.039 8.597 1.00 95.38 103 ILE A CA 1
ATOM 848 C C . ILE A 1 103 ? 0.440 1.685 8.257 1.00 95.38 103 ILE A C 1
ATOM 850 O O . ILE A 1 103 ? 1.206 2.508 7.737 1.00 95.38 103 ILE A O 1
ATOM 854 N N . TRP A 1 104 ? 0.812 0.442 8.544 1.00 96.75 104 TRP A N 1
ATOM 855 C CA . TRP A 1 104 ? 2.159 -0.061 8.311 1.00 96.75 104 TRP A CA 1
ATOM 856 C C . TRP A 1 104 ? 2.209 -0.901 7.045 1.00 96.75 104 TRP A C 1
ATOM 858 O O . TRP A 1 104 ? 1.513 -1.900 6.940 1.00 96.75 104 TRP A O 1
ATOM 868 N N . VAL A 1 105 ? 3.068 -0.536 6.100 1.00 97.94 105 VAL A N 1
ATOM 869 C CA . VAL A 1 105 ? 3.404 -1.373 4.946 1.00 97.94 105 VAL A CA 1
ATOM 870 C C . VAL A 1 105 ? 4.474 -2.372 5.372 1.00 97.94 105 VAL A C 1
ATOM 872 O O . VAL A 1 105 ? 5.582 -1.981 5.745 1.00 97.94 105 VAL A O 1
ATOM 875 N N . LEU A 1 106 ? 4.133 -3.657 5.324 1.00 97.25 106 LEU A N 1
ATOM 876 C CA . LEU A 1 106 ? 4.952 -4.761 5.822 1.00 97.25 106 LEU A CA 1
ATOM 877 C C . LEU A 1 106 ? 5.803 -5.411 4.728 1.00 97.25 106 LEU A C 1
ATOM 879 O O . LEU A 1 106 ? 6.904 -5.876 5.016 1.00 97.25 106 LEU A O 1
ATOM 883 N N . ALA A 1 107 ? 5.319 -5.425 3.485 1.00 96.25 107 ALA A N 1
ATOM 884 C CA . ALA A 1 107 ? 6.037 -5.980 2.340 1.00 96.25 107 ALA A CA 1
ATOM 885 C C . ALA A 1 107 ? 5.498 -5.421 1.018 1.00 96.25 107 ALA A C 1
ATOM 887 O O . ALA A 1 107 ? 4.344 -5.000 0.946 1.00 96.25 107 ALA A O 1
ATOM 888 N N . ALA A 1 108 ? 6.319 -5.472 -0.032 1.00 95.31 108 ALA A N 1
ATOM 889 C CA . ALA A 1 108 ? 5.875 -5.310 -1.411 1.00 95.31 108 ALA A CA 1
ATOM 890 C C . ALA A 1 108 ? 6.597 -6.322 -2.307 1.00 95.31 108 ALA A C 1
ATOM 892 O O . ALA A 1 108 ? 7.811 -6.487 -2.188 1.00 95.31 108 ALA A O 1
ATOM 893 N N . PHE A 1 109 ? 5.862 -7.015 -3.174 1.00 94.25 109 PHE A N 1
ATOM 894 C CA . PHE A 1 109 ? 6.411 -8.055 -4.046 1.00 94.25 109 PHE A CA 1
ATOM 895 C C . PHE A 1 109 ? 5.566 -8.233 -5.311 1.00 94.25 109 PHE A C 1
ATOM 897 O O . PHE A 1 109 ? 4.387 -7.887 -5.336 1.00 94.25 109 PHE A O 1
ATOM 904 N N . GLN A 1 110 ? 6.158 -8.809 -6.359 1.00 93.88 110 GLN A N 1
ATOM 905 C CA . GLN A 1 110 ? 5.414 -9.288 -7.525 1.00 93.88 110 GLN A CA 1
ATOM 906 C C . GLN A 1 110 ? 4.863 -10.683 -7.237 1.00 93.88 110 GLN A C 1
ATOM 908 O O . GLN A 1 110 ? 5.622 -11.621 -6.967 1.00 93.88 110 GLN A O 1
ATOM 913 N N . LYS A 1 111 ? 3.543 -10.844 -7.313 1.00 90.06 111 LYS A N 1
ATOM 914 C CA . LYS A 1 111 ? 2.910 -12.149 -7.138 1.00 90.06 111 LYS A CA 1
ATOM 915 C C . LYS A 1 111 ? 2.960 -12.910 -8.463 1.00 90.06 111 LYS A C 1
ATOM 917 O O . LYS A 1 111 ? 2.299 -12.539 -9.425 1.00 90.06 111 LYS A O 1
ATOM 922 N N . LYS A 1 112 ? 3.745 -13.992 -8.507 1.00 80.00 112 LYS A N 1
ATOM 923 C CA . LYS A 1 112 ? 4.004 -14.756 -9.742 1.00 80.00 112 LYS A CA 1
ATOM 924 C C . LYS A 1 112 ? 2.775 -15.495 -10.303 1.00 80.00 112 LYS A C 1
ATOM 926 O O . LYS A 1 112 ? 2.752 -15.724 -11.505 1.00 80.00 112 LYS A O 1
ATOM 931 N N . ARG A 1 113 ? 1.783 -15.863 -9.469 1.00 63.78 113 ARG A N 1
ATOM 932 C CA . ARG A 1 113 ? 0.474 -16.456 -9.844 1.00 63.78 113 ARG A CA 1
ATOM 933 C C . ARG A 1 113 ? -0.585 -16.238 -8.747 1.00 63.78 113 ARG A C 1
ATOM 935 O O . ARG A 1 113 ? -0.240 -16.197 -7.567 1.00 63.78 113 ARG A O 1
ATOM 942 N N . ASP A 1 114 ? -1.865 -16.145 -9.122 1.00 53.12 114 ASP A N 1
ATOM 943 C CA . ASP A 1 114 ? -3.034 -16.013 -8.221 1.00 53.12 114 ASP A CA 1
ATOM 944 C C . ASP A 1 114 ? -3.595 -17.366 -7.717 1.00 53.12 114 ASP A C 1
ATOM 946 O O . ASP A 1 114 ? -4.763 -17.478 -7.336 1.00 53.12 114 ASP A O 1
ATOM 950 N N . ASP A 1 115 ? -2.751 -18.398 -7.648 1.00 49.72 115 ASP A N 1
ATOM 951 C CA . ASP A 1 115 ? -3.164 -19.787 -7.374 1.00 49.72 115 ASP A CA 1
ATOM 952 C C . ASP A 1 115 ? -3.659 -20.035 -5.930 1.00 49.72 115 ASP A C 1
ATOM 954 O O . ASP A 1 115 ? -4.160 -21.110 -5.626 1.00 49.72 115 ASP A O 1
ATOM 958 N N . PHE A 1 116 ? -3.586 -19.038 -5.041 1.00 46.09 116 PHE A N 1
ATOM 959 C CA . PHE A 1 116 ? -4.102 -19.122 -3.663 1.00 46.09 116 PHE A CA 1
ATOM 960 C C . PHE A 1 116 ? -5.578 -18.707 -3.518 1.00 46.09 116 PHE A C 1
ATOM 962 O O . PHE A 1 116 ? -6.124 -18.763 -2.417 1.00 46.09 116 PHE A O 1
ATOM 969 N N . SER A 1 117 ? -6.231 -18.272 -4.603 1.00 43.56 117 SER A N 1
ATOM 970 C CA . SER A 1 117 ? -7.633 -17.814 -4.575 1.00 43.56 117 SER A CA 1
ATOM 971 C C . SER A 1 117 ? -8.657 -18.925 -4.816 1.00 43.56 117 SER A C 1
ATOM 973 O O . SER A 1 117 ? -9.854 -18.663 -4.726 1.00 43.56 117 SER A O 1
ATOM 975 N N . LYS A 1 118 ? -8.224 -20.151 -5.132 1.00 34.53 118 LYS A N 1
ATOM 976 C CA . LYS A 1 118 ? -9.134 -21.290 -5.270 1.00 34.53 118 LYS A CA 1
ATOM 977 C C . LYS A 1 118 ? -9.240 -22.023 -3.935 1.00 34.53 118 LYS A C 1
ATOM 979 O O . LYS A 1 118 ? -8.274 -22.638 -3.491 1.00 34.53 118 LYS A O 1
ATOM 984 N N . ALA A 1 119 ? -10.404 -21.867 -3.305 1.00 38.62 119 ALA A N 1
ATOM 985 C CA . ALA A 1 119 ? -10.946 -22.869 -2.394 1.00 38.62 119 ALA A CA 1
ATOM 986 C C . ALA A 1 119 ? -11.289 -24.142 -3.181 1.00 38.62 119 ALA A C 1
ATOM 988 O O . ALA A 1 119 ? -11.606 -24.004 -4.389 1.00 38.62 119 ALA A O 1
#

Sequence (119 aa):
MEGHLTGSYLVRAYRPAFQEARKLLPRQRDFAELRRHALKLRFWPENHPETEDGQVLDLDWSWVRSLSGKNIGELRIGDTIAGHDNLRVIFFVPQEKTKPPIIWVLAAFQKKRDDFSKA

Secondary structure (DSSP, 8-state):
----TT-S-EEEE-HHHHHHHHHH--SHHHHHHHHHHHHGGGG--SSPPSSSEEEETTEEEEE-GGGTTTTEEEEEE-S-BTTB-SEEEEEE--SS--SS-EEEEEEEEE-S--TTS--

Radius of gyration: 14.1 Å; chains: 1; bounding box: 35×39×35 Å